Protein AF-A0A7K4D7X6-F1 (afdb_monomer)

Solvent-accessible surface area (backbone atoms only — not comparable to full-atom values): 6705 Å² total; per-residue (Å²): 132,95,60,69,71,62,54,53,51,55,49,51,52,53,49,50,49,48,58,61,70,67,40,74,91,53,71,55,70,71,57,63,71,44,46,71,58,40,36,22,52,26,14,28,36,37,62,42,82,89,36,24,69,59,17,50,53,49,46,54,64,60,39,74,86,47,63,58,69,64,49,51,50,41,18,47,54,20,25,54,52,26,49,53,50,49,54,54,49,50,55,59,69,40,48,60,53,51,58,53,51,62,72,34,74,68,44,55,56,53,54,72,73,49,65,75,93,72,74,125

pLDDT: mean 71.09, std 14.09, range [44.53, 95.12]

Radius of gyration: 20.64 Å; Cα contacts (8 Å, |Δi|>4): 78; chains: 1; bounding box: 59×21×50 Å

Structure (mmCIF, N/CA/C/O backbone):
data_AF-A0A7K4D7X6-F1
#
_entry.id   AF-A0A7K4D7X6-F1
#
loop_
_atom_site.group_PDB
_atom_site.id
_atom_site.type_symbol
_atom_site.label_atom_id
_atom_site.label_alt_id
_atom_site.label_comp_id
_atom_site.label_asym_id
_atom_site.label_entity_id
_atom_site.label_seq_id
_atom_site.pdbx_PDB_ins_code
_atom_site.Cartn_x
_atom_site.Cartn_y
_atom_site.Cartn_z
_atom_site.occupancy
_atom_site.B_iso_or_equiv
_atom_site.auth_seq_id
_atom_site.auth_comp_id
_atom_site.auth_asym_id
_atom_site.auth_atom_id
_atom_site.pdbx_PDB_model_num
ATOM 1 N N . MET A 1 1 ? 0.365 9.949 29.193 1.00 44.53 1 MET A N 1
ATOM 2 C CA . MET A 1 1 ? 0.875 10.413 27.875 1.00 44.53 1 MET A CA 1
ATOM 3 C C . MET A 1 1 ? -0.054 9.922 26.771 1.00 44.53 1 MET A C 1
ATOM 5 O O . MET A 1 1 ? -0.080 8.731 26.494 1.00 44.53 1 MET A O 1
ATOM 9 N N . LYS A 1 2 ? -0.887 10.817 26.228 1.00 51.34 2 LYS A N 1
ATOM 10 C CA . LYS A 1 2 ? -2.255 10.495 25.787 1.00 51.34 2 LYS A CA 1
ATOM 11 C C . LYS A 1 2 ? -2.423 9.978 24.346 1.00 51.34 2 LYS A C 1
ATOM 13 O O . LYS A 1 2 ? -3.502 9.503 24.046 1.00 51.34 2 LYS A O 1
ATOM 18 N N . TYR A 1 3 ? -1.395 9.966 23.487 1.00 50.69 3 TYR A N 1
ATOM 19 C CA . 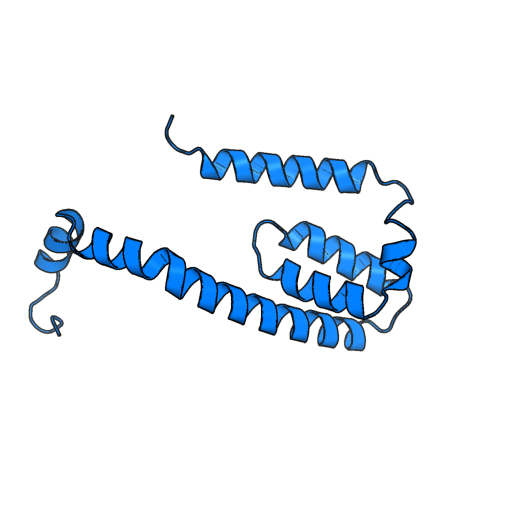TYR A 1 3 ? -1.531 9.451 22.108 1.00 50.69 3 TYR A CA 1
ATOM 20 C C . TYR A 1 3 ? -0.229 8.806 21.589 1.00 50.69 3 TYR A C 1
ATOM 22 O O . TYR A 1 3 ? 0.510 9.401 20.808 1.00 50.69 3 TYR A O 1
ATOM 30 N N . LYS A 1 4 ? 0.089 7.578 22.036 1.00 55.38 4 LYS A N 1
ATOM 31 C CA . LYS A 1 4 ? 1.263 6.813 21.548 1.00 55.38 4 LYS A CA 1
ATOM 32 C C . LYS A 1 4 ? 1.172 6.480 20.047 1.00 55.38 4 LYS A C 1
ATOM 34 O O . LYS A 1 4 ? 2.182 6.534 19.354 1.00 55.38 4 LYS A O 1
ATOM 39 N N . LYS A 1 5 ? -0.039 6.206 19.541 1.00 51.94 5 LYS A N 1
ATOM 40 C CA . LYS A 1 5 ? -0.284 5.780 18.150 1.00 51.94 5 LYS A CA 1
ATOM 41 C C . LYS A 1 5 ? -0.027 6.899 17.116 1.00 51.94 5 LYS A C 1
ATOM 43 O O . LYS A 1 5 ? 0.533 6.632 16.064 1.00 51.94 5 LYS A O 1
ATOM 48 N N . PHE A 1 6 ? -0.310 8.165 17.449 1.00 54.28 6 PHE A N 1
ATOM 49 C CA . PHE A 1 6 ? -0.049 9.314 16.558 1.00 54.28 6 PHE A CA 1
ATOM 50 C C . PHE A 1 6 ? 1.438 9.692 16.441 1.00 54.28 6 PHE A C 1
ATOM 52 O O . PHE A 1 6 ? 1.877 10.144 15.388 1.00 54.28 6 PHE A O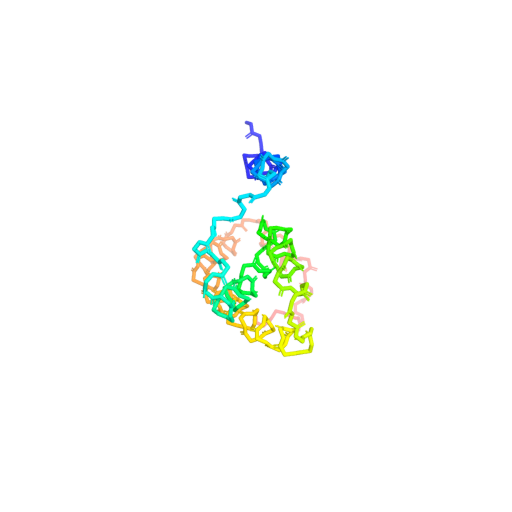 1
ATOM 59 N N . LYS A 1 7 ? 2.243 9.479 17.492 1.00 61.72 7 LYS A N 1
ATOM 60 C CA . LYS A 1 7 ? 3.700 9.709 17.423 1.00 61.72 7 LYS A CA 1
ATOM 61 C C . LYS A 1 7 ? 4.413 8.657 16.571 1.00 61.72 7 LYS A C 1
ATOM 63 O O . LYS A 1 7 ? 5.353 8.991 15.861 1.00 61.72 7 LYS A O 1
ATOM 68 N N . SER A 1 8 ? 3.935 7.412 16.610 1.00 56.62 8 SER A N 1
ATOM 69 C CA . SER A 1 8 ? 4.395 6.343 15.713 1.00 56.62 8 SER A CA 1
ATOM 70 C C . SER A 1 8 ? 4.148 6.691 14.239 1.00 56.62 8 SER A C 1
ATOM 72 O O . SER A 1 8 ? 4.996 6.408 13.402 1.00 56.62 8 SER A O 1
ATOM 74 N N . LEU A 1 9 ? 3.045 7.381 13.950 1.00 56.25 9 LEU A N 1
ATOM 75 C CA . LEU A 1 9 ? 2.657 7.864 12.624 1.00 56.25 9 LEU A CA 1
ATOM 76 C C . LEU A 1 9 ? 3.666 8.860 12.037 1.00 56.25 9 LEU A C 1
ATOM 78 O O . LEU A 1 9 ? 4.171 8.666 10.934 1.00 56.25 9 LEU A O 1
ATOM 82 N N . GLY A 1 10 ? 4.014 9.892 12.812 1.00 63.38 10 GLY A N 1
ATOM 83 C CA . GLY A 1 10 ? 5.045 10.856 12.421 1.00 63.38 10 GLY A CA 1
ATOM 84 C C . GLY A 1 10 ? 6.426 10.210 12.283 1.00 63.38 10 GLY A C 1
ATOM 85 O O . GLY A 1 10 ? 7.156 10.518 11.347 1.00 63.38 10 GLY A O 1
ATOM 86 N N . ALA A 1 11 ? 6.764 9.263 13.165 1.00 66.31 11 ALA A N 1
ATOM 87 C CA . ALA A 1 11 ? 8.030 8.534 13.102 1.00 66.31 11 ALA A CA 1
ATOM 88 C C . ALA A 1 11 ? 8.149 7.654 11.845 1.00 66.31 11 ALA A C 1
ATOM 90 O O . ALA A 1 11 ? 9.213 7.630 11.239 1.00 66.31 11 ALA A O 1
ATOM 91 N N . ILE A 1 12 ? 7.070 6.989 11.411 1.00 63.53 12 ILE A N 1
ATOM 92 C CA . ILE A 1 12 ? 7.043 6.206 10.162 1.00 63.53 12 ILE A CA 1
ATOM 93 C C . ILE A 1 12 ? 7.193 7.112 8.937 1.00 63.53 12 ILE A C 1
ATOM 95 O O . ILE A 1 12 ? 7.912 6.753 8.009 1.00 63.53 12 ILE A O 1
ATOM 99 N N . TYR A 1 13 ? 6.579 8.298 8.936 1.00 66.44 13 TYR A N 1
ATOM 100 C CA . TYR A 1 13 ? 6.737 9.274 7.850 1.00 66.44 13 TYR A CA 1
ATOM 101 C C . TYR A 1 13 ? 8.173 9.793 7.741 1.00 66.44 13 TYR A C 1
ATOM 103 O O . TYR A 1 13 ? 8.724 9.865 6.645 1.00 66.44 13 TYR A O 1
ATOM 111 N N . ILE A 1 14 ? 8.797 10.109 8.878 1.00 68.38 14 ILE A N 1
ATOM 112 C CA . ILE A 1 14 ? 10.198 10.548 8.933 1.00 68.38 14 ILE A CA 1
ATOM 113 C C . ILE A 1 14 ? 11.132 9.404 8.524 1.00 68.38 14 ILE A C 1
ATOM 115 O O . ILE A 1 14 ? 12.056 9.623 7.750 1.00 68.38 14 ILE A O 1
ATOM 119 N N . LEU A 1 15 ? 10.868 8.178 8.984 1.00 62.97 15 LEU A N 1
ATOM 120 C CA . LEU A 1 15 ? 11.632 6.989 8.608 1.00 62.97 15 LEU A CA 1
ATOM 121 C C . LEU A 1 15 ? 11.503 6.680 7.113 1.00 62.97 15 LEU A C 1
ATOM 123 O O . LEU A 1 15 ? 12.495 6.358 6.476 1.00 62.97 15 LEU A O 1
ATOM 127 N N . THR A 1 16 ? 10.303 6.823 6.551 1.00 60.84 16 THR A N 1
ATOM 128 C CA . THR A 1 16 ? 10.034 6.698 5.112 1.00 60.84 16 THR A CA 1
ATOM 129 C C . THR A 1 16 ? 10.816 7.733 4.326 1.00 60.84 16 THR A C 1
ATOM 131 O O . THR A 1 16 ? 11.517 7.389 3.379 1.00 60.84 16 THR A O 1
ATOM 134 N N . PHE A 1 17 ? 10.720 8.998 4.738 1.00 64.56 17 PHE A N 1
ATOM 135 C CA . PHE A 1 17 ? 11.459 10.078 4.110 1.00 64.56 17 PHE A CA 1
ATOM 136 C C . PHE A 1 17 ? 12.961 9.810 4.179 1.00 64.56 17 PHE A C 1
ATOM 138 O O . PHE A 1 17 ? 13.635 9.965 3.178 1.00 64.56 17 PHE A O 1
ATOM 145 N N . PHE A 1 18 ? 13.488 9.333 5.306 1.00 65.19 18 PHE A N 1
ATOM 146 C CA . PHE A 1 18 ? 14.912 9.036 5.453 1.00 65.19 18 PHE A CA 1
ATOM 147 C C . PHE A 1 18 ? 15.364 7.819 4.629 1.00 65.19 18 PHE A C 1
ATOM 149 O O . PHE A 1 18 ? 16.384 7.893 3.948 1.00 65.19 18 PHE A O 1
ATOM 156 N N . LEU A 1 19 ? 14.586 6.729 4.627 1.00 60.00 19 LEU A N 1
ATOM 157 C CA . LEU A 1 19 ? 14.836 5.544 3.797 1.00 60.00 19 LEU A CA 1
ATOM 158 C C . LEU A 1 19 ? 14.856 5.903 2.311 1.00 60.00 19 LEU A C 1
ATOM 160 O O . LEU A 1 19 ? 15.758 5.483 1.605 1.00 60.00 19 LEU A O 1
ATOM 164 N N . PHE A 1 20 ? 13.909 6.708 1.833 1.00 56.56 20 PHE A N 1
ATOM 165 C CA . PHE A 1 20 ? 13.805 7.026 0.406 1.00 56.56 20 PHE A CA 1
ATOM 166 C C . PHE A 1 20 ? 14.612 8.261 -0.024 1.00 56.56 20 PHE A C 1
ATOM 168 O O . PHE A 1 20 ? 15.033 8.327 -1.172 1.00 56.56 20 PHE A O 1
ATOM 175 N N . SER A 1 21 ? 14.885 9.214 0.872 1.00 55.38 21 SER A N 1
ATOM 176 C CA . SER A 1 21 ? 15.744 10.380 0.603 1.00 55.38 21 SER A CA 1
ATOM 177 C C . SER A 1 21 ? 17.233 10.039 0.675 1.00 55.38 21 SER A C 1
ATOM 179 O O . SER A 1 21 ? 18.031 10.756 0.077 1.00 55.38 21 SER A O 1
ATOM 181 N N . GLY A 1 22 ? 17.615 8.998 1.428 1.00 47.41 22 GLY A N 1
ATOM 182 C CA . GLY A 1 22 ? 18.997 8.519 1.539 1.00 47.41 22 GLY A CA 1
ATOM 183 C C . GLY A 1 22 ? 19.378 7.466 0.494 1.00 47.41 22 GLY A C 1
ATOM 184 O O . GLY A 1 22 ? 20.559 7.318 0.187 1.00 47.41 22 GLY A O 1
ATOM 185 N N . LEU A 1 23 ? 18.400 6.770 -0.096 1.00 47.72 23 LEU A N 1
ATOM 186 C CA . LEU A 1 23 ? 18.609 5.832 -1.203 1.00 47.72 23 LEU A CA 1
ATOM 187 C C . LEU A 1 23 ? 18.693 6.584 -2.535 1.00 47.72 23 LEU A C 1
ATOM 189 O O . LEU A 1 23 ? 17.887 6.401 -3.447 1.00 47.72 23 LEU A O 1
ATOM 193 N N . GLY A 1 24 ? 19.725 7.418 -2.660 1.00 48.31 24 GLY A N 1
ATOM 194 C CA . GLY A 1 24 ? 20.276 7.726 -3.970 1.00 48.31 24 GLY A CA 1
ATOM 195 C C . GLY A 1 24 ? 20.643 6.404 -4.647 1.00 48.31 24 GLY A C 1
ATOM 196 O O . GLY A 1 24 ? 21.437 5.627 -4.121 1.00 48.31 24 GLY A O 1
ATOM 197 N N . THR A 1 25 ? 19.982 6.125 -5.768 1.00 50.84 25 THR A N 1
ATOM 198 C CA . THR A 1 25 ? 20.323 5.092 -6.766 1.00 50.84 25 THR A CA 1
ATOM 199 C C . THR A 1 25 ? 20.280 3.620 -6.350 1.00 50.84 25 THR A C 1
ATOM 201 O O . THR A 1 25 ? 20.599 2.772 -7.171 1.00 50.84 25 THR A O 1
ATOM 204 N N . SER A 1 26 ? 19.857 3.281 -5.133 1.00 49.56 26 SER A N 1
ATOM 205 C CA . SER A 1 26 ? 19.840 1.892 -4.645 1.00 49.56 26 SER A CA 1
ATOM 206 C C . SER A 1 26 ? 18.488 1.506 -4.043 1.00 49.56 26 SER A C 1
ATOM 208 O O . SER A 1 26 ? 18.392 0.946 -2.955 1.00 49.56 26 SER A O 1
ATOM 210 N N . VAL A 1 27 ? 17.404 1.734 -4.794 1.00 56.06 27 VAL A N 1
ATOM 211 C CA . VAL A 1 27 ? 16.296 0.764 -4.730 1.00 56.06 27 VAL A CA 1
ATOM 212 C C . VAL A 1 27 ? 16.965 -0.588 -4.983 1.00 56.06 27 VAL A C 1
ATOM 214 O O . VAL A 1 27 ? 17.636 -0.695 -6.010 1.00 56.06 27 VAL A O 1
ATOM 217 N N . PRO A 1 28 ? 16.922 -1.550 -4.040 1.00 53.12 28 PRO A N 1
ATOM 218 C CA . PRO A 1 28 ? 17.761 -2.736 -4.125 1.00 53.12 28 PRO A CA 1
ATOM 219 C C . PRO A 1 28 ? 17.517 -3.358 -5.490 1.00 53.12 28 PRO A C 1
ATOM 221 O O . PRO A 1 28 ? 16.365 -3.581 -5.847 1.00 53.12 28 PRO A O 1
ATOM 224 N N . GLU A 1 29 ? 18.569 -3.563 -6.275 1.00 52.69 29 GLU A N 1
ATOM 225 C CA . GLU A 1 29 ? 18.472 -4.009 -7.671 1.00 52.69 29 GLU A CA 1
ATOM 226 C C . GLU A 1 29 ? 17.615 -5.288 -7.797 1.00 52.69 29 GLU A C 1
ATOM 228 O O . GLU A 1 29 ? 16.900 -5.473 -8.780 1.00 52.69 29 GLU A O 1
ATOM 233 N N . GLY A 1 30 ? 17.536 -6.087 -6.724 1.00 51.09 30 GLY A N 1
ATOM 234 C CA . GLY A 1 30 ? 16.618 -7.222 -6.599 1.00 51.09 30 GLY A CA 1
ATOM 235 C C . GLY A 1 30 ? 15.118 -6.876 -6.588 1.00 51.09 30 GLY A C 1
ATOM 236 O O . GLY A 1 30 ? 14.317 -7.680 -7.039 1.00 51.09 30 GLY A O 1
ATOM 237 N N . PHE A 1 31 ? 14.689 -5.695 -6.127 1.00 52.81 31 PHE A N 1
ATOM 238 C CA . PHE A 1 31 ? 13.285 -5.248 -6.200 1.00 52.81 31 PHE A CA 1
ATOM 239 C C . PHE A 1 31 ? 12.860 -4.856 -7.618 1.00 52.81 31 PHE A C 1
ATOM 241 O O . PHE A 1 31 ? 11.694 -5.029 -7.973 1.00 52.81 31 PHE A O 1
ATOM 248 N N . ILE A 1 32 ? 13.802 -4.369 -8.430 1.00 56.06 32 ILE A N 1
ATOM 249 C CA . ILE A 1 32 ? 13.576 -4.074 -9.850 1.00 56.06 32 ILE A CA 1
ATOM 250 C C . ILE A 1 32 ? 13.425 -5.383 -10.643 1.00 56.06 32 ILE A C 1
ATOM 2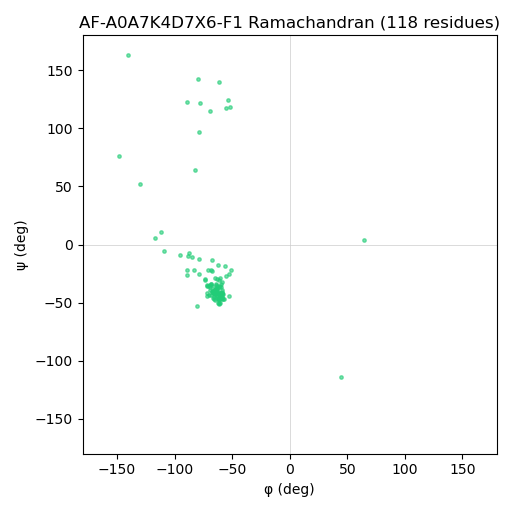52 O O . ILE A 1 32 ? 12.556 -5.468 -11.512 1.00 56.06 32 ILE A O 1
ATOM 256 N N . GLU A 1 33 ? 14.168 -6.436 -10.276 1.00 59.12 33 GLU A N 1
ATOM 257 C CA . GLU A 1 33 ? 14.019 -7.786 -10.847 1.00 59.12 33 GLU A CA 1
ATOM 258 C C . GLU A 1 33 ? 12.618 -8.388 -10.649 1.00 59.12 33 GLU A C 1
ATOM 260 O O . GLU A 1 33 ? 12.110 -9.065 -11.544 1.00 59.12 33 GLU A O 1
ATOM 265 N N . TYR A 1 34 ? 11.942 -8.104 -9.527 1.00 64.88 34 TYR A N 1
ATOM 266 C CA . TYR A 1 34 ? 10.577 -8.599 -9.296 1.00 64.88 34 TYR A CA 1
ATOM 267 C C . TYR A 1 34 ? 9.532 -7.977 -10.237 1.00 64.88 34 TYR A C 1
ATOM 269 O O . TYR A 1 34 ? 8.418 -8.502 -10.327 1.00 64.88 34 TYR A O 1
ATOM 277 N N . GLY A 1 35 ? 9.857 -6.892 -10.954 1.00 77.31 35 GLY A N 1
ATOM 278 C CA . GLY A 1 35 ? 9.022 -6.298 -11.999 1.00 77.31 35 GLY A CA 1
ATOM 279 C C . GLY A 1 35 ? 7.544 -6.188 -11.605 1.00 77.31 35 GLY A C 1
ATOM 280 O O . GLY A 1 35 ? 7.181 -5.480 -10.666 1.00 77.31 35 GLY A O 1
ATOM 281 N N . TYR A 1 36 ? 6.682 -6.934 -12.304 1.00 82.44 36 TYR A N 1
ATOM 282 C CA . TYR A 1 36 ? 5.230 -6.952 -12.083 1.00 82.44 36 TYR A CA 1
ATOM 283 C C . TYR A 1 36 ? 4.801 -7.423 -10.683 1.00 82.44 36 TYR A C 1
ATOM 285 O O . TYR A 1 36 ? 3.785 -6.948 -10.176 1.00 82.44 36 TYR A O 1
ATOM 293 N N . LEU A 1 37 ? 5.565 -8.305 -10.028 1.00 83.75 37 LEU A N 1
ATOM 294 C CA . LEU A 1 37 ? 5.286 -8.722 -8.647 1.00 83.75 37 LEU A CA 1
ATOM 295 C C . LEU A 1 37 ? 5.546 -7.585 -7.654 1.00 83.75 37 LEU A C 1
ATOM 297 O O . LEU A 1 37 ? 4.778 -7.412 -6.710 1.00 83.75 37 LEU A O 1
ATOM 301 N N . GLY A 1 38 ? 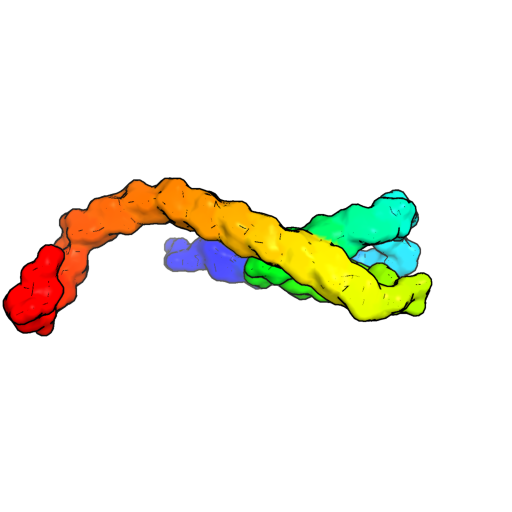6.579 -6.773 -7.898 1.00 83.06 38 GLY A N 1
ATOM 302 C CA . GLY A 1 38 ? 6.858 -5.577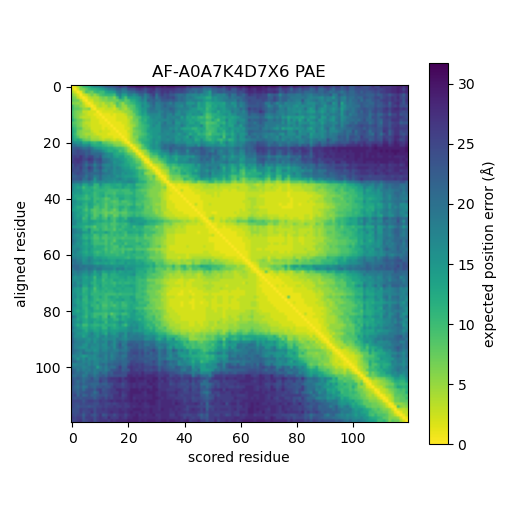 -7.103 1.00 83.06 38 GLY A CA 1
ATOM 303 C C . GLY A 1 38 ? 5.688 -4.595 -7.150 1.00 83.06 38 GLY A C 1
ATOM 304 O O . GLY A 1 38 ? 5.205 -4.165 -6.108 1.00 83.06 38 GLY A O 1
ATOM 305 N N . ILE A 1 39 ? 5.155 -4.339 -8.348 1.00 87.81 39 ILE A N 1
ATOM 306 C CA . ILE A 1 39 ? 3.986 -3.469 -8.571 1.00 87.81 39 ILE A CA 1
ATOM 307 C C . ILE A 1 39 ? 2.732 -4.008 -7.869 1.00 87.81 39 ILE A C 1
ATOM 309 O O . ILE A 1 39 ? 1.988 -3.241 -7.258 1.00 87.81 39 ILE A O 1
ATOM 313 N N . PHE A 1 40 ? 2.506 -5.321 -7.920 1.00 90.00 40 PHE A N 1
ATOM 314 C CA . PHE A 1 40 ? 1.389 -5.967 -7.230 1.00 90.00 40 PHE A CA 1
ATOM 315 C C . PHE A 1 40 ? 1.472 -5.782 -5.707 1.00 90.00 40 PHE A C 1
ATOM 317 O O . PHE A 1 40 ? 0.497 -5.376 -5.072 1.00 90.00 40 PHE A O 1
ATOM 324 N N . ILE A 1 41 ? 2.653 -6.010 -5.123 1.00 87.12 41 ILE A N 1
ATOM 325 C CA . ILE A 1 41 ? 2.896 -5.816 -3.687 1.00 87.12 41 ILE A CA 1
ATOM 326 C C . ILE A 1 41 ? 2.777 -4.336 -3.314 1.00 87.12 41 ILE A C 1
ATOM 328 O O . ILE A 1 41 ? 2.159 -4.010 -2.301 1.00 87.12 41 ILE A O 1
ATOM 332 N N . SER A 1 42 ? 3.305 -3.426 -4.135 1.00 87.56 42 SER A N 1
ATOM 333 C CA . SER A 1 42 ? 3.118 -1.987 -3.936 1.00 87.56 42 SER A CA 1
ATOM 334 C C . SER A 1 42 ? 1.637 -1.604 -3.973 1.00 87.56 42 SER A C 1
ATOM 336 O O . SER A 1 42 ? 1.216 -0.785 -3.166 1.00 87.56 42 SER A O 1
ATOM 338 N N . GLY A 1 43 ? 0.828 -2.245 -4.820 1.00 90.88 43 GLY A N 1
ATOM 339 C CA . GLY A 1 43 ? -0.630 -2.113 -4.816 1.00 90.88 43 GLY A CA 1
ATOM 340 C C . GLY A 1 43 ? -1.269 -2.515 -3.484 1.00 90.88 43 GLY A C 1
ATOM 341 O O . GLY A 1 43 ? -2.059 -1.757 -2.931 1.00 90.88 43 GLY A O 1
ATOM 342 N N . ILE A 1 44 ? -0.877 -3.659 -2.913 1.00 88.94 44 ILE A N 1
ATOM 343 C CA . ILE A 1 44 ? -1.343 -4.090 -1.579 1.00 88.94 44 ILE A CA 1
ATOM 344 C C . ILE A 1 44 ? -0.946 -3.062 -0.508 1.00 88.94 44 ILE A C 1
ATOM 346 O O . ILE A 1 44 ? -1.757 -2.682 0.336 1.00 88.94 44 ILE A O 1
ATOM 350 N N . LEU A 1 45 ? 0.303 -2.588 -0.549 1.00 86.44 45 LEU A N 1
ATOM 351 C CA . LEU A 1 45 ? 0.835 -1.598 0.390 1.00 86.44 45 LEU A CA 1
ATOM 352 C C . LEU A 1 45 ? 0.198 -0.212 0.226 1.00 86.44 45 LEU A C 1
ATOM 354 O O . LEU A 1 45 ? 0.219 0.578 1.168 1.00 86.44 45 LEU A O 1
ATOM 358 N N . TYR A 1 46 ? -0.374 0.101 -0.935 1.00 88.94 46 TYR A N 1
ATOM 359 C CA . TYR A 1 46 ? -1.006 1.392 -1.190 1.00 88.94 46 TYR A CA 1
ATOM 360 C C . TYR A 1 46 ? -2.231 1.630 -0.300 1.00 88.94 46 TYR A C 1
ATOM 362 O O . TYR A 1 46 ? -2.475 2.751 0.137 1.00 88.94 46 TYR A O 1
ATOM 370 N N . VAL A 1 47 ? -2.968 0.566 0.023 1.00 87.75 47 VAL A N 1
ATOM 371 C CA . VAL A 1 47 ? -4.217 0.646 0.794 1.00 87.75 47 VAL A CA 1
ATOM 372 C C . VAL A 1 47 ? -3.984 1.070 2.245 1.00 87.75 47 VAL A C 1
ATOM 374 O O . VAL A 1 47 ? -4.795 1.770 2.854 1.00 87.75 47 VAL A O 1
ATOM 377 N N . PHE A 1 48 ? -2.857 0.665 2.830 1.00 81.50 48 PHE A N 1
ATOM 378 C CA . PHE A 1 48 ? -2.560 1.007 4.213 1.00 81.50 48 PHE A CA 1
ATOM 379 C C . PHE A 1 48 ? -2.065 2.452 4.292 1.00 81.50 48 PHE A C 1
ATOM 381 O O . PHE A 1 48 ? -1.030 2.808 3.729 1.00 81.50 48 PHE A O 1
ATOM 388 N N . SER A 1 49 ? -2.755 3.285 5.077 1.00 77.31 49 SER A N 1
ATOM 389 C CA . SER A 1 49 ? -2.468 4.725 5.170 1.00 77.31 49 SER A CA 1
ATOM 390 C C . SER A 1 49 ? -1.015 5.049 5.548 1.00 77.31 49 SER A C 1
ATOM 392 O O . SER A 1 49 ? -0.512 6.107 5.184 1.00 77.31 49 SER A O 1
ATOM 394 N N . PHE A 1 50 ? -0.330 4.153 6.268 1.00 72.62 50 PHE A N 1
ATOM 395 C CA . PHE A 1 50 ? 1.066 4.343 6.681 1.00 72.62 50 PHE A CA 1
ATOM 396 C C . PHE A 1 50 ? 2.092 3.954 5.613 1.00 72.62 50 PHE A C 1
ATOM 398 O O . PHE A 1 50 ? 3.220 4.435 5.670 1.00 72.62 50 PHE A O 1
ATOM 405 N N . THR A 1 51 ? 1.723 3.113 4.647 1.00 80.44 51 THR A N 1
ATOM 406 C CA . THR A 1 51 ? 2.609 2.672 3.558 1.00 80.44 51 THR A CA 1
ATOM 407 C C . THR A 1 51 ? 2.213 3.261 2.206 1.00 80.44 51 THR A C 1
ATOM 409 O O . THR A 1 51 ? 2.980 3.129 1.259 1.00 80.44 51 THR A O 1
ATOM 412 N N . ALA A 1 52 ? 1.090 3.983 2.112 1.00 83.00 52 ALA A N 1
ATOM 413 C CA . ALA A 1 52 ? 0.632 4.634 0.885 1.00 83.00 52 ALA A CA 1
ATOM 414 C C . ALA A 1 52 ? 1.690 5.545 0.219 1.00 83.00 52 ALA A C 1
ATOM 416 O O . ALA A 1 52 ? 1.879 5.425 -0.995 1.00 83.00 52 ALA A O 1
ATOM 417 N N . PRO A 1 53 ? 2.448 6.398 0.945 1.00 79.12 53 PRO A N 1
ATOM 418 C CA . PRO A 1 53 ? 3.494 7.216 0.322 1.00 79.12 53 PRO A CA 1
ATOM 419 C C . PRO A 1 53 ? 4.643 6.375 -0.245 1.00 79.12 53 PRO A C 1
ATOM 421 O O . PRO A 1 53 ? 5.100 6.628 -1.358 1.00 79.12 53 PRO A O 1
ATOM 424 N N . ILE A 1 54 ? 5.066 5.340 0.493 1.00 79.25 54 ILE A N 1
ATOM 425 C CA . ILE A 1 54 ? 6.104 4.389 0.065 1.00 79.25 54 ILE A CA 1
ATOM 426 C C . ILE A 1 54 ? 5.649 3.659 -1.200 1.00 79.25 54 ILE A C 1
ATOM 428 O O . ILE A 1 54 ? 6.359 3.635 -2.200 1.00 79.25 54 ILE A O 1
ATOM 432 N N . ALA A 1 55 ? 4.439 3.105 -1.172 1.00 85.44 55 ALA A N 1
ATOM 433 C CA . ALA A 1 55 ? 3.833 2.398 -2.290 1.00 85.44 55 ALA A CA 1
ATOM 434 C C . ALA A 1 55 ? 3.717 3.284 -3.535 1.00 85.44 55 ALA A C 1
ATOM 436 O O . ALA A 1 55 ? 4.028 2.839 -4.636 1.00 85.44 55 ALA A O 1
ATOM 437 N N . THR A 1 56 ? 3.334 4.551 -3.355 1.00 85.00 56 THR A N 1
ATOM 438 C CA . THR A 1 56 ? 3.253 5.531 -4.447 1.00 85.00 56 THR A CA 1
ATOM 439 C C . THR A 1 56 ? 4.623 5.763 -5.079 1.00 85.00 56 THR A C 1
ATOM 441 O O . THR A 1 56 ? 4.745 5.719 -6.302 1.00 85.00 56 THR A O 1
ATOM 444 N N . ALA A 1 57 ? 5.663 5.956 -4.260 1.00 83.00 57 ALA A N 1
ATOM 445 C CA . ALA A 1 57 ? 7.031 6.112 -4.750 1.00 83.00 57 ALA A CA 1
ATOM 446 C C . ALA A 1 57 ? 7.503 4.864 -5.512 1.00 83.00 57 ALA A C 1
ATOM 448 O O . ALA A 1 57 ? 8.071 4.987 -6.594 1.00 83.00 57 ALA A O 1
ATOM 449 N N . MET A 1 58 ? 7.207 3.664 -5.002 1.00 81.00 58 MET A N 1
ATOM 450 C CA . MET A 1 58 ? 7.546 2.408 -5.679 1.00 81.00 58 MET A CA 1
ATOM 451 C C . MET A 1 58 ? 6.840 2.282 -7.035 1.00 81.00 58 MET A C 1
ATOM 453 O O . MET A 1 58 ? 7.505 2.045 -8.040 1.00 81.00 58 MET A O 1
ATOM 457 N N . ILE A 1 59 ? 5.521 2.498 -7.097 1.00 84.31 59 ILE A N 1
ATOM 458 C CA . ILE A 1 59 ? 4.748 2.430 -8.351 1.00 84.31 59 ILE A CA 1
ATOM 459 C C . ILE A 1 59 ? 5.282 3.440 -9.377 1.00 84.31 59 ILE A C 1
ATOM 461 O O . ILE A 1 59 ? 5.406 3.099 -10.554 1.00 84.31 59 ILE A O 1
ATOM 465 N N . LEU A 1 60 ? 5.641 4.655 -8.944 1.00 84.25 60 LEU A N 1
ATOM 466 C CA . LEU A 1 60 ? 6.243 5.677 -9.807 1.00 84.25 60 LEU A CA 1
ATOM 467 C C . LEU A 1 60 ? 7.584 5.225 -10.387 1.00 84.25 60 LEU A C 1
ATOM 469 O O . LEU A 1 60 ? 7.772 5.326 -11.596 1.00 84.25 60 LEU A O 1
ATOM 473 N N . ILE A 1 61 ? 8.480 4.686 -9.556 1.00 80.88 61 ILE A N 1
ATOM 474 C CA . ILE A 1 61 ? 9.787 4.180 -10.001 1.00 80.88 61 ILE A CA 1
ATOM 475 C C . ILE A 1 61 ? 9.608 3.056 -11.032 1.00 80.88 61 ILE A C 1
ATOM 477 O O . ILE A 1 61 ? 10.248 3.078 -12.079 1.00 80.88 61 ILE A O 1
ATOM 481 N N . PHE A 1 62 ? 8.683 2.120 -10.796 1.00 77.38 62 PHE A N 1
ATOM 482 C CA . PHE A 1 62 ? 8.394 1.038 -11.746 1.00 77.38 62 PHE A CA 1
ATOM 483 C C . PHE A 1 62 ? 7.743 1.515 -13.055 1.00 77.38 62 PHE A C 1
ATOM 485 O O . PHE A 1 62 ? 7.824 0.817 -14.068 1.00 77.38 62 PHE A O 1
ATOM 492 N N . SER A 1 63 ? 7.088 2.680 -13.050 1.00 77.12 63 SER A N 1
ATOM 493 C CA . SER A 1 63 ? 6.372 3.218 -14.215 1.00 77.12 63 SER A CA 1
ATOM 494 C C . SER A 1 63 ? 7.282 3.864 -15.259 1.00 77.12 63 SER A C 1
ATOM 496 O O . SER A 1 63 ? 6.818 4.116 -16.367 1.00 77.12 63 SER A O 1
ATOM 498 N N . ILE A 1 64 ? 8.555 4.121 -14.939 1.00 77.50 64 ILE A N 1
ATOM 499 C CA . ILE A 1 64 ? 9.492 4.815 -15.839 1.00 77.50 64 ILE A CA 1
ATOM 500 C C . ILE A 1 64 ? 9.778 3.985 -17.105 1.00 77.50 64 ILE A C 1
ATOM 502 O O . ILE A 1 64 ? 9.809 4.542 -18.198 1.00 77.50 64 ILE A O 1
ATOM 506 N N . ASP A 1 65 ? 9.884 2.657 -16.981 1.00 72.75 65 ASP A N 1
ATOM 507 C CA . ASP A 1 65 ? 10.305 1.763 -18.076 1.00 72.75 65 ASP A CA 1
ATOM 508 C C . ASP A 1 65 ? 9.188 0.832 -18.596 1.00 72.75 65 ASP A C 1
ATOM 510 O O . ASP A 1 65 ? 9.448 -0.137 -19.320 1.00 72.75 65 ASP A O 1
ATOM 514 N N . LYS A 1 66 ? 7.926 1.056 -18.200 1.00 75.00 66 LYS A N 1
ATOM 515 C CA . LYS A 1 66 ? 6.807 0.132 -18.465 1.00 75.00 66 LYS A CA 1
ATOM 516 C C . LYS A 1 66 ? 5.513 0.859 -18.836 1.00 75.00 66 LYS A C 1
ATOM 518 O O . LYS A 1 66 ? 5.331 2.043 -18.584 1.00 75.00 66 LYS A O 1
ATOM 523 N N . ASN A 1 67 ? 4.563 0.121 -19.417 1.00 84.38 67 ASN A N 1
ATOM 524 C CA . ASN A 1 67 ? 3.250 0.666 -19.761 1.00 84.38 67 ASN A CA 1
ATOM 525 C C . ASN A 1 67 ? 2.428 0.966 -18.495 1.00 84.38 67 ASN A C 1
ATOM 527 O O . ASN A 1 67 ? 2.012 0.050 -17.780 1.00 84.38 67 ASN A O 1
ATOM 531 N N . ILE A 1 68 ? 2.152 2.250 -18.268 1.00 85.94 68 ILE A N 1
ATOM 532 C CA . ILE A 1 68 ? 1.458 2.754 -17.079 1.00 85.94 68 ILE A CA 1
ATOM 533 C C . ILE A 1 68 ? 0.056 2.156 -16.883 1.00 85.94 68 ILE A C 1
ATOM 535 O O . ILE A 1 68 ? -0.359 1.937 -15.748 1.00 85.94 68 ILE A O 1
ATOM 539 N N . LEU A 1 69 ? -0.658 1.822 -17.966 1.00 88.81 69 LEU A N 1
ATOM 540 C CA . LEU A 1 69 ? -1.995 1.217 -17.889 1.00 88.81 69 LEU A CA 1
ATOM 541 C C . LEU A 1 69 ? -1.932 -0.209 -17.334 1.00 88.81 69 LEU A C 1
ATOM 543 O O . LEU A 1 69 ? -2.731 -0.582 -16.476 1.00 88.81 69 LEU A O 1
ATOM 547 N N . LEU A 1 70 ? -0.958 -0.997 -17.796 1.00 87.75 70 LEU A N 1
ATOM 548 C CA . LEU A 1 70 ? -0.757 -2.366 -17.324 1.00 87.75 70 LEU A CA 1
ATOM 549 C C . LEU A 1 70 ? -0.313 -2.375 -15.856 1.00 87.75 70 LEU A C 1
ATOM 551 O O . LEU A 1 70 ? -0.800 -3.181 -15.066 1.00 87.75 70 LEU A O 1
ATOM 555 N N . LEU A 1 71 ? 0.565 -1.441 -15.481 1.00 88.06 71 LEU A N 1
ATOM 556 C CA . LEU A 1 71 ? 0.978 -1.260 -14.091 1.00 88.06 71 LEU A CA 1
ATOM 557 C C . LEU A 1 71 ? -0.186 -0.878 -13.188 1.00 88.06 71 LEU A C 1
ATOM 559 O O . LEU A 1 71 ? -0.350 -1.477 -12.128 1.00 88.06 71 LEU A O 1
ATOM 563 N N . GLY A 1 72 ? -0.998 0.088 -13.617 1.00 88.44 72 GLY A N 1
ATOM 564 C CA . GLY A 1 72 ? -2.173 0.529 -12.875 1.00 88.44 72 GLY A CA 1
ATOM 565 C C . GLY A 1 72 ? -3.160 -0.609 -12.629 1.00 88.44 72 GLY A C 1
ATOM 566 O O . GLY A 1 72 ? -3.683 -0.728 -11.525 1.00 88.44 72 GLY A O 1
ATOM 567 N N . LEU A 1 73 ? -3.359 -1.500 -13.607 1.00 93.06 73 LEU A N 1
ATOM 568 C CA . LEU A 1 73 ? -4.197 -2.690 -13.432 1.00 93.06 73 LEU A CA 1
ATOM 569 C C . LEU A 1 73 ? -3.620 -3.656 -12.394 1.00 93.06 73 LEU A C 1
ATOM 571 O O . LEU A 1 73 ? -4.340 -4.096 -11.502 1.00 93.06 73 LEU A O 1
ATOM 575 N N . ILE A 1 74 ? -2.325 -3.967 -12.473 1.00 92.56 74 ILE A N 1
ATOM 576 C CA . ILE A 1 74 ? -1.675 -4.907 -11.548 1.00 92.56 74 ILE A CA 1
ATOM 577 C C . ILE A 1 74 ? -1.651 -4.344 -10.121 1.00 92.56 74 ILE A C 1
ATOM 579 O O . ILE A 1 74 ? -2.007 -5.046 -9.173 1.00 92.56 74 ILE A O 1
ATOM 583 N N . ALA A 1 75 ? -1.296 -3.067 -9.969 1.00 91.69 75 ALA A N 1
ATOM 584 C CA . ALA A 1 75 ? -1.352 -2.367 -8.690 1.00 91.69 75 ALA A CA 1
ATOM 585 C C . ALA A 1 75 ? -2.794 -2.280 -8.164 1.00 91.69 75 ALA A C 1
ATOM 587 O O . ALA A 1 75 ? -3.023 -2.469 -6.973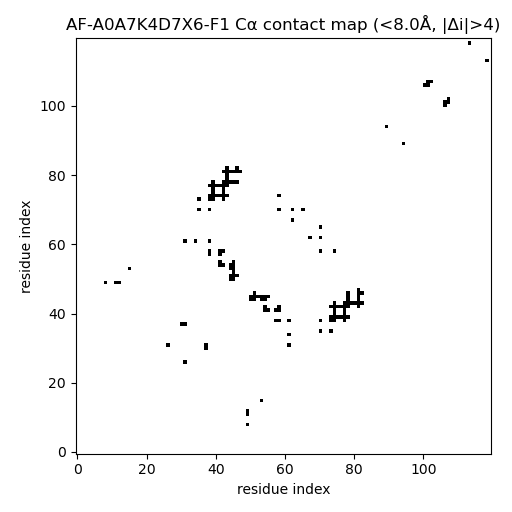 1.00 91.69 75 ALA A O 1
ATOM 588 N N . GLY A 1 76 ? -3.776 -2.065 -9.042 1.00 92.94 76 GLY A N 1
ATOM 589 C CA . GLY A 1 76 ? -5.196 -2.048 -8.693 1.00 92.94 76 GLY A CA 1
ATOM 590 C C . GLY A 1 76 ? -5.698 -3.395 -8.168 1.00 92.94 76 GLY A C 1
ATOM 591 O O . GLY A 1 76 ? -6.402 -3.435 -7.163 1.00 92.94 76 GLY A O 1
ATOM 592 N N . ILE A 1 77 ? -5.285 -4.510 -8.781 1.00 95.12 77 ILE A N 1
ATOM 593 C CA . ILE A 1 77 ? -5.604 -5.861 -8.285 1.00 95.12 77 ILE A CA 1
ATOM 594 C C . ILE A 1 77 ? -4.939 -6.104 -6.924 1.00 95.12 77 ILE A C 1
ATOM 596 O O . ILE A 1 77 ? -5.573 -6.642 -6.015 1.00 95.12 77 ILE A O 1
ATOM 600 N N . GLY A 1 78 ? -3.688 -5.670 -6.753 1.00 92.94 78 GLY A N 1
ATOM 601 C CA . GLY A 1 78 ? -3.016 -5.698 -5.453 1.00 92.94 78 GLY A CA 1
ATOM 602 C C . GLY A 1 78 ? -3.775 -4.891 -4.396 1.00 92.94 78 GLY A C 1
ATOM 603 O O . GLY A 1 78 ? -4.025 -5.387 -3.301 1.00 92.94 78 GLY A O 1
ATOM 604 N N . SER A 1 79 ? -4.227 -3.685 -4.744 1.00 94.12 79 SER A N 1
ATOM 605 C CA . SER A 1 79 ? -5.028 -2.827 -3.866 1.00 94.12 79 SER A CA 1
ATOM 606 C C . SER A 1 79 ? -6.339 -3.498 -3.461 1.00 94.12 79 SER A C 1
ATOM 608 O O . SER A 1 79 ? -6.682 -3.503 -2.286 1.00 94.12 79 SER A O 1
ATOM 610 N N . LEU A 1 80 ? -7.039 -4.147 -4.394 1.00 94.50 80 LEU A N 1
ATOM 611 C CA . LEU A 1 80 ? -8.267 -4.885 -4.086 1.00 94.50 80 LEU A CA 1
ATOM 612 C C . LEU A 1 80 ? -8.026 -5.980 -3.033 1.00 94.50 80 LEU A C 1
ATOM 614 O O . LEU A 1 80 ? -8.819 -6.152 -2.109 1.00 94.50 80 LEU A O 1
ATOM 618 N N . ILE A 1 81 ? -6.920 -6.717 -3.152 1.00 92.75 81 ILE A N 1
ATOM 619 C CA . ILE A 1 81 ? -6.541 -7.739 -2.168 1.00 92.75 81 ILE A CA 1
ATOM 620 C C . ILE A 1 81 ? -6.170 -7.091 -0.832 1.00 92.75 81 ILE A C 1
ATOM 622 O O . ILE A 1 81 ? -6.573 -7.593 0.216 1.00 92.75 81 ILE A O 1
ATOM 626 N N . GLY A 1 82 ? -5.456 -5.965 -0.857 1.00 89.69 82 GLY A N 1
ATOM 627 C CA . GLY A 1 82 ? -5.151 -5.177 0.336 1.00 89.69 82 GLY A CA 1
ATOM 628 C C . GLY A 1 82 ? -6.414 -4.748 1.086 1.00 89.69 82 GLY A C 1
ATOM 629 O O . GLY A 1 82 ? -6.509 -4.975 2.291 1.00 89.69 82 GLY A O 1
ATOM 630 N N . ASP A 1 83 ? -7.419 -4.231 0.375 1.00 89.38 83 ASP A N 1
ATOM 631 C CA . ASP A 1 83 ? -8.722 -3.871 0.943 1.00 89.38 83 ASP A CA 1
ATOM 632 C C . ASP A 1 83 ? -9.395 -5.077 1.611 1.00 89.38 83 ASP A C 1
ATOM 634 O O . ASP A 1 83 ? -9.839 -4.988 2.757 1.00 89.38 83 ASP A O 1
ATOM 638 N N . LEU A 1 84 ? -9.423 -6.238 0.945 1.00 89.50 84 LEU A N 1
ATOM 639 C CA . LEU A 1 84 ? -9.993 -7.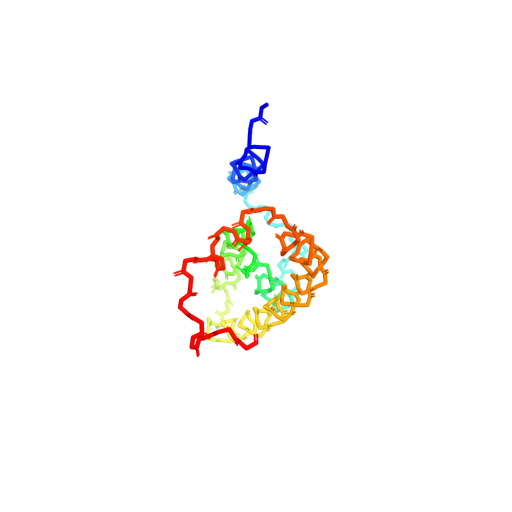468 1.511 1.00 89.50 84 LEU A CA 1
ATOM 640 C C . LEU A 1 84 ? -9.268 -7.917 2.786 1.00 89.50 84 LEU A C 1
ATOM 642 O O . LEU A 1 84 ? -9.919 -8.310 3.759 1.00 89.50 84 LEU A O 1
ATOM 646 N N . VAL A 1 85 ? -7.935 -7.832 2.804 1.00 86.19 85 VAL A N 1
ATOM 647 C CA . VAL A 1 85 ? -7.119 -8.140 3.987 1.00 86.19 85 VAL A CA 1
ATOM 648 C C . VAL A 1 85 ? -7.442 -7.175 5.125 1.00 86.19 85 VAL A C 1
ATOM 650 O O . VAL A 1 85 ? -7.638 -7.619 6.256 1.00 86.19 85 VAL A O 1
ATOM 653 N N . ILE A 1 86 ? -7.561 -5.875 4.839 1.00 82.62 86 ILE A N 1
ATOM 654 C CA . ILE A 1 86 ? -7.941 -4.866 5.832 1.00 82.62 86 ILE A CA 1
ATOM 655 C C . ILE A 1 86 ? -9.337 -5.150 6.379 1.00 82.62 86 ILE A C 1
ATOM 657 O O . ILE A 1 86 ? -9.512 -5.163 7.596 1.00 82.62 86 ILE A O 1
ATOM 661 N N . PHE A 1 87 ? -10.322 -5.432 5.526 1.00 80.88 87 PHE A N 1
ATOM 662 C CA . PHE A 1 87 ? -11.673 -5.761 5.979 1.00 80.88 87 PHE A CA 1
ATOM 663 C C . PHE A 1 87 ? -11.694 -7.008 6.861 1.00 80.88 87 PHE A C 1
ATOM 665 O O . PHE A 1 87 ? -12.375 -7.021 7.887 1.00 80.88 87 PHE A O 1
ATOM 672 N N . HIS A 1 88 ? -10.932 -8.038 6.499 1.00 80.56 88 HIS A N 1
ATOM 673 C CA . HIS A 1 88 ? -10.827 -9.257 7.292 1.00 80.56 88 HIS A CA 1
ATOM 674 C C . HIS A 1 88 ? -10.162 -8.996 8.651 1.00 80.56 88 HIS A C 1
ATOM 676 O O . HIS A 1 88 ? -10.694 -9.392 9.689 1.00 80.56 88 HIS A O 1
ATOM 682 N N . PHE A 1 89 ? -9.042 -8.271 8.660 1.00 76.19 89 PHE A N 1
ATOM 683 C CA . PHE A 1 89 ? -8.295 -7.956 9.874 1.00 76.19 89 PHE A CA 1
ATOM 684 C C . PHE A 1 89 ? -9.078 -7.028 10.807 1.00 76.19 89 PHE A C 1
ATOM 686 O O . PHE A 1 89 ? -9.192 -7.309 11.998 1.00 76.19 89 PHE A O 1
ATOM 693 N N . ILE A 1 90 ? -9.681 -5.959 10.274 1.00 68.81 90 ILE A N 1
ATOM 694 C CA . ILE A 1 90 ? -10.511 -5.036 11.056 1.00 68.81 90 ILE A CA 1
ATOM 695 C C . ILE A 1 90 ? -11.697 -5.784 11.663 1.00 68.81 90 ILE A C 1
ATOM 697 O O . ILE A 1 90 ? -11.983 -5.613 12.846 1.00 68.81 90 ILE A O 1
ATOM 701 N N . ARG A 1 91 ? -12.371 -6.641 10.887 1.00 64.50 91 ARG A N 1
ATOM 702 C CA . ARG A 1 91 ? -13.522 -7.402 11.382 1.00 64.50 91 ARG A CA 1
ATOM 703 C C . ARG A 1 91 ? -13.151 -8.321 12.542 1.00 64.50 91 ARG A C 1
ATOM 705 O O . ARG A 1 91 ? -13.964 -8.468 13.442 1.00 64.50 91 ARG A O 1
ATOM 712 N N . ILE A 1 92 ? -11.963 -8.920 12.535 1.00 64.19 92 ILE A N 1
ATOM 713 C CA . ILE A 1 92 ? -11.518 -9.815 13.611 1.00 64.19 92 ILE A CA 1
ATOM 714 C C . ILE A 1 92 ? -11.002 -9.013 14.809 1.00 64.19 92 ILE A C 1
ATOM 716 O O . ILE A 1 92 ? -11.492 -9.201 15.916 1.00 64.19 92 ILE A O 1
ATOM 720 N N . SER A 1 93 ? -10.066 -8.081 14.602 1.00 63.41 93 SER A N 1
ATOM 721 C CA . SER A 1 93 ? -9.445 -7.333 15.704 1.00 63.41 93 SER A CA 1
ATOM 722 C C . SER A 1 93 ? -10.393 -6.367 16.406 1.00 63.41 93 SER A C 1
ATOM 724 O O . SER A 1 93 ? -10.264 -6.174 17.610 1.00 63.41 93 SER A O 1
ATOM 726 N N . PHE A 1 94 ? -11.341 -5.755 15.691 1.00 60.56 94 PHE A N 1
ATOM 727 C CA . PHE A 1 94 ? -12.280 -4.811 16.300 1.00 60.56 94 PHE A CA 1
ATOM 728 C C . PHE A 1 94 ? -13.609 -5.449 16.702 1.00 60.56 94 PHE A C 1
ATOM 730 O O . PHE A 1 94 ? -14.377 -4.780 17.380 1.00 60.56 94 PHE A O 1
ATOM 737 N N . ALA A 1 95 ? -13.916 -6.704 16.346 1.00 63.50 95 ALA A N 1
ATOM 738 C CA . ALA A 1 95 ? -15.158 -7.339 16.810 1.00 63.50 95 ALA A CA 1
ATOM 739 C C . ALA A 1 95 ? -15.228 -7.388 18.342 1.00 63.50 95 ALA A C 1
ATOM 741 O O . ALA A 1 95 ? -16.263 -7.058 18.925 1.00 63.50 95 ALA A O 1
ATOM 742 N N . ASP A 1 96 ? -14.116 -7.731 18.988 1.00 65.69 96 ASP A N 1
ATOM 743 C CA . ASP A 1 96 ? -14.039 -7.806 20.445 1.00 65.69 96 ASP A CA 1
ATOM 744 C C . ASP A 1 96 ? -14.070 -6.410 21.081 1.00 65.69 96 ASP A C 1
ATOM 746 O O . ASP A 1 96 ? -14.865 -6.170 21.992 1.00 65.69 96 ASP A O 1
ATOM 750 N N . GLU A 1 97 ? -13.315 -5.450 20.530 1.00 64.31 97 GLU A N 1
ATOM 751 C CA . GLU A 1 97 ? -13.325 -4.057 21.001 1.00 64.31 97 GLU A CA 1
ATOM 752 C C . GLU A 1 97 ? -14.698 -3.388 20.810 1.00 64.31 97 GLU A C 1
ATOM 754 O O . GLU A 1 97 ? -15.160 -2.677 21.698 1.00 64.31 97 GLU A O 1
ATOM 759 N N . ILE A 1 98 ? -15.398 -3.631 19.694 1.00 63.53 98 ILE A N 1
ATOM 760 C CA . ILE A 1 98 ? -16.752 -3.109 19.430 1.00 63.53 98 ILE A CA 1
ATOM 761 C C . ILE A 1 98 ? -17.759 -3.717 20.414 1.00 63.53 98 ILE A C 1
ATOM 763 O O . ILE A 1 98 ? -18.608 -2.997 20.952 1.00 63.53 98 ILE A O 1
ATOM 767 N N . ASN A 1 99 ? -17.658 -5.020 20.693 1.00 63.59 99 ASN A N 1
ATOM 768 C CA . ASN A 1 99 ? -18.507 -5.692 21.678 1.00 63.59 99 ASN A CA 1
ATOM 769 C C . ASN A 1 99 ? -18.275 -5.162 23.098 1.00 63.59 99 ASN A C 1
ATOM 771 O O . ASN A 1 99 ? -19.229 -5.010 23.868 1.00 63.59 99 ASN A O 1
ATOM 775 N N . GLU A 1 100 ? -17.032 -4.847 23.449 1.00 66.50 100 GLU A N 1
ATOM 776 C CA . GLU A 1 100 ? -16.684 -4.255 24.739 1.00 66.50 100 GLU A CA 1
ATOM 777 C C . GLU A 1 100 ? -17.138 -2.787 24.834 1.00 66.50 100 GLU A C 1
ATOM 779 O O . GLU A 1 100 ? -17.755 -2.385 25.826 1.00 66.50 100 GLU A O 1
ATOM 784 N N . PHE A 1 101 ? -16.963 -2.000 23.767 1.00 60.22 101 PHE A N 1
ATOM 785 C CA . PHE A 1 101 ? -17.407 -0.602 23.696 1.00 60.22 101 PHE A CA 1
ATOM 786 C C . PHE A 1 101 ? -18.935 -0.470 23.773 1.00 60.22 101 PHE A C 1
ATOM 788 O O . PHE A 1 101 ? -19.456 0.457 24.400 1.00 60.22 101 PHE A O 1
ATOM 795 N N . SER A 1 102 ? -19.668 -1.429 23.197 1.00 59.31 102 SER A N 1
ATOM 796 C CA . SER A 1 102 ? -21.132 -1.509 23.270 1.00 59.31 102 SER A CA 1
ATOM 797 C C . SER A 1 102 ? -21.643 -1.656 24.711 1.00 59.31 102 SER A C 1
ATOM 799 O O . SER A 1 102 ? -22.709 -1.135 25.044 1.00 59.31 102 SER A O 1
ATOM 801 N N . LYS A 1 103 ? -20.859 -2.265 25.609 1.00 61.66 103 LYS A N 1
ATOM 802 C CA . LYS A 1 103 ? -21.205 -2.435 27.032 1.00 61.66 103 LYS A CA 1
ATOM 803 C C . LYS A 1 103 ? -20.852 -1.220 27.903 1.00 61.66 103 LYS A C 1
ATOM 805 O O . LYS A 1 103 ? -21.275 -1.151 29.058 1.00 61.66 103 LYS A O 1
ATOM 810 N N . HIS A 1 104 ? -20.099 -0.248 27.384 1.00 63.94 104 HIS A N 1
ATOM 811 C CA . HIS A 1 104 ? -19.623 0.897 28.161 1.00 63.94 104 HIS A CA 1
ATOM 812 C C . HIS A 1 104 ? -20.711 1.977 28.336 1.00 63.94 104 HIS A C 1
ATOM 814 O O . HIS A 1 104 ? -21.443 2.296 27.406 1.00 63.94 104 HIS A O 1
ATOM 820 N N . LYS A 1 105 ? -20.790 2.628 29.512 1.00 56.03 105 LYS A N 1
ATOM 821 C CA . LYS A 1 105 ? -21.846 3.615 29.879 1.00 56.03 105 LYS A CA 1
ATOM 822 C C . LYS A 1 105 ? -22.097 4.748 28.859 1.00 56.03 105 LYS A C 1
ATOM 824 O O . LYS A 1 105 ? -23.175 5.339 28.861 1.00 56.03 105 LYS A O 1
ATOM 829 N N . ILE A 1 106 ? -21.124 5.047 27.997 1.00 58.75 106 ILE A N 1
ATOM 830 C CA . ILE A 1 106 ? -21.199 6.073 26.946 1.00 58.75 106 ILE A CA 1
ATOM 831 C C . ILE A 1 106 ? -22.131 5.632 25.801 1.00 58.75 106 ILE A C 1
ATOM 833 O O . ILE A 1 106 ? -22.890 6.458 25.289 1.00 58.75 106 ILE A O 1
ATOM 837 N N . SER A 1 107 ? -22.159 4.337 25.456 1.00 54.84 107 SER A N 1
ATOM 838 C CA . SER A 1 107 ? -23.065 3.786 24.437 1.00 54.84 107 SER A CA 1
ATOM 839 C C . SER A 1 107 ? -24.526 3.851 24.900 1.00 54.84 107 SER A C 1
ATOM 841 O O . SER A 1 107 ? -25.408 4.235 24.134 1.00 54.84 107 SER A O 1
ATOM 843 N N . LEU A 1 108 ? -24.785 3.570 26.183 1.00 59.50 108 LEU A N 1
ATOM 844 C CA . LEU A 1 108 ? -26.115 3.628 26.798 1.00 59.50 108 LEU A CA 1
ATOM 845 C C . LEU A 1 108 ? -26.653 5.061 26.876 1.00 59.50 108 LEU A C 1
ATOM 847 O O . LEU A 1 108 ? -27.851 5.275 26.693 1.00 59.50 108 LEU A O 1
ATOM 851 N N . PHE A 1 109 ? -25.780 6.047 27.109 1.00 59.28 109 PHE A N 1
ATOM 852 C CA . PHE A 1 109 ? -26.164 7.460 27.111 1.00 59.28 109 PHE A CA 1
ATOM 853 C C . PHE A 1 109 ? -26.528 7.953 25.702 1.00 59.28 109 PHE A C 1
ATOM 855 O O . PHE A 1 109 ? -27.514 8.672 25.540 1.00 59.28 109 PHE A O 1
ATOM 862 N N . ALA A 1 110 ? -25.795 7.507 24.675 1.00 60.66 110 ALA A N 1
ATOM 863 C CA . ALA A 1 110 ? -26.141 7.757 23.276 1.00 60.66 110 ALA A CA 1
ATOM 864 C C . ALA A 1 110 ? -27.467 7.075 22.888 1.00 60.66 110 ALA A C 1
ATOM 866 O O . ALA A 1 110 ? -28.336 7.715 22.303 1.00 60.66 110 ALA A O 1
ATOM 867 N N . ASN A 1 111 ? -27.682 5.824 23.313 1.00 58.84 111 ASN A N 1
ATOM 868 C CA . ASN A 1 111 ? -28.922 5.077 23.065 1.00 58.84 111 ASN A CA 1
ATOM 869 C C . ASN A 1 111 ? -30.154 5.720 23.731 1.00 58.84 111 ASN A C 1
ATOM 871 O O . ASN A 1 111 ? -31.262 5.633 23.211 1.00 58.84 111 ASN A O 1
ATOM 875 N N . LYS A 1 112 ? -29.969 6.413 24.863 1.00 60.81 112 LYS A N 1
ATOM 876 C CA . LYS A 1 112 ? -31.039 7.156 25.552 1.00 60.81 112 LYS A CA 1
ATOM 877 C C . LYS A 1 112 ? -31.494 8.415 24.801 1.00 60.81 112 LYS A C 1
ATOM 879 O O . LYS A 1 112 ? -32.602 8.881 25.042 1.00 60.81 112 LYS A O 1
ATOM 884 N N . LYS A 1 113 ? -30.655 8.963 23.912 1.00 63.56 113 LYS A N 1
ATOM 885 C CA . LYS A 1 113 ? -30.980 10.104 23.035 1.00 63.56 113 LYS A CA 1
ATOM 886 C C . LYS A 1 113 ? -31.606 9.687 21.702 1.00 63.56 113 LYS A C 1
ATOM 888 O O . LYS A 1 113 ? -32.076 10.555 20.970 1.00 63.56 113 LYS A O 1
ATOM 893 N N . ILE A 1 114 ? -31.618 8.394 21.380 1.00 67.00 114 ILE A N 1
ATO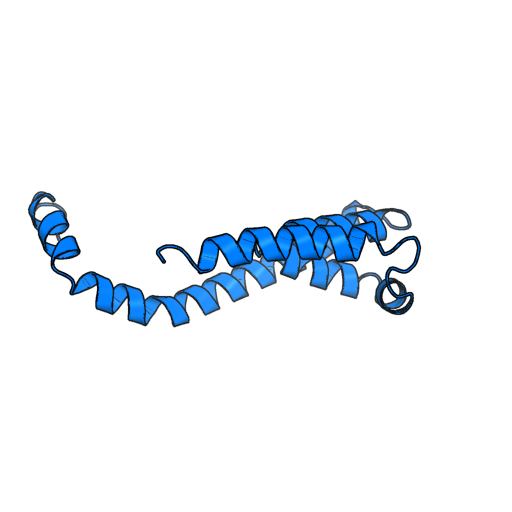M 894 C CA . ILE A 1 114 ? -32.213 7.885 20.145 1.00 67.00 114 ILE A CA 1
ATOM 895 C C . ILE A 1 114 ? -33.698 7.587 20.413 1.00 67.00 114 ILE A C 1
ATOM 897 O O . ILE A 1 114 ? -34.009 6.804 21.315 1.00 67.00 114 ILE A O 1
ATOM 901 N N . PRO A 1 115 ? -34.635 8.197 19.664 1.00 66.19 115 PRO A N 1
ATOM 902 C CA . PRO A 1 115 ? -36.055 7.927 19.829 1.00 66.19 115 PRO A CA 1
ATOM 903 C C . PRO A 1 115 ? -36.365 6.453 19.548 1.00 66.19 115 PRO A C 1
ATOM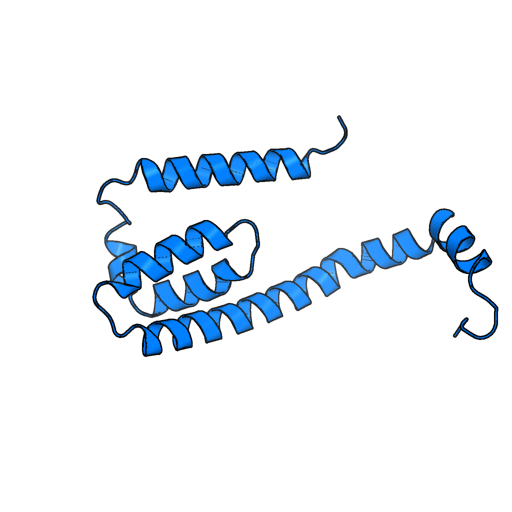 905 O O . PRO A 1 115 ? -35.854 5.848 18.605 1.00 66.19 115 PRO A O 1
ATOM 908 N N . GLN A 1 116 ? -37.247 5.891 20.374 1.00 63.31 116 GLN A N 1
ATOM 909 C CA . GLN A 1 116 ? -37.534 4.455 20.488 1.00 63.31 116 GLN A CA 1
ATOM 910 C C . GLN A 1 116 ? -37.960 3.787 19.165 1.00 63.31 116 GLN A C 1
ATOM 912 O O . GLN A 1 116 ? -37.821 2.578 19.017 1.00 63.31 116 GLN A O 1
ATOM 917 N N . LYS A 1 117 ? -38.394 4.580 18.175 1.00 66.62 117 LYS A N 1
ATOM 918 C CA . LYS A 1 117 ? -38.784 4.156 16.822 1.00 66.62 117 LYS A CA 1
ATOM 919 C C . LYS A 1 117 ? -37.648 3.512 16.005 1.00 66.62 117 LYS A C 1
ATOM 921 O O . LYS A 1 117 ? -37.935 2.828 15.029 1.00 66.62 117 LYS A O 1
ATOM 926 N N . TYR A 1 118 ? -36.384 3.710 16.394 1.00 65.19 118 TYR A N 1
ATOM 927 C CA . TYR A 1 118 ? -35.207 3.195 15.675 1.00 65.19 118 TYR A CA 1
ATOM 928 C C . TYR A 1 118 ? -34.366 2.185 16.475 1.00 65.19 118 TYR A C 1
ATOM 930 O O . TYR A 1 118 ? -33.313 1.766 16.000 1.00 65.19 118 TYR A O 1
ATOM 938 N N . ARG A 1 119 ? -34.811 1.773 17.672 1.00 57.69 119 ARG A N 1
ATOM 939 C CA . ARG A 1 119 ? -34.195 0.652 18.402 1.00 57.69 119 ARG A CA 1
ATOM 940 C C . ARG A 1 119 ? -34.706 -0.656 17.793 1.00 57.69 119 ARG A C 1
ATOM 942 O O . ARG A 1 119 ? -35.817 -1.072 18.106 1.00 57.69 119 ARG A O 1
ATOM 949 N N . LYS A 1 120 ? -33.920 -1.244 16.891 1.00 55.56 120 LYS A N 1
ATOM 950 C CA . LYS A 1 120 ? -34.047 -2.645 16.472 1.00 55.56 120 LYS A CA 1
ATOM 951 C C . LYS A 1 120 ? -33.068 -3.502 17.259 1.00 55.56 120 LYS A C 1
ATOM 953 O O . LYS A 1 120 ? -31.946 -3.003 17.502 1.00 55.56 120 LYS A O 1
#

Mean predicted aligned error: 13.65 Å

Foldseek 3Di:
DPPPPVVVLVVLVVVLCCVVVVPDPPPPVVLVVCQLVNLLQLLLQCQDPSSVVVSVVSLVVSVPPDDNVVSCVSSPNSVVVSVVVCVVVCCVVCVVVVVVVCPDPVVVVVVVPDPPVPDD

Secondary structure (DSSP, 8-state):
---HHHHHHHHHHHHHHHHHHH-SS-S-HHHHHTHHHHHHHHHHHHHSTTTHHHHHHHHHHHHTTS-HHHHHHHHHHHHHHHHHHHHHHHHHHHHHHHHHHHTSHHHHHHHHTS-GGG--

Sequence (120 aa):
MKYKKFKSLGAIYILTFFLFSGLGTSVPEGFIEYGYLGIFISGILYVFSFTAPIATAMILIFSIDKNILLLGLIAGIGSLIGDLVIFHFIRISFADEINEFSKHKISLFANKKIPQKYRK